Protein AF-A0A7V4IHB9-F1 (afdb_monomer_lite)

Sequence (103 aa):
MLNRATRILNRLQDAPVLLVEPGFVVESRISHGIHGDEEDLAWSVEWRDNVGCEWTANFSEGALAKATIAGSSVAARDFEGAEVVFRLYRPEKQINLSSPRTK

pLDDT: mean 84.93, std 14.65, range [45.69, 97.38]

Foldseek 3Di:
DDQQLQVLVCLQVVQPFKAWPPGWTKDWDDADPDDPDQAAFGTKIWTADPVGDIDIFTHGSVQSNPWDDDPQWIWTAGPVRDIIIMGRDDPPDPDDPDDDDDD

Structure (mmCIF, N/CA/C/O backbone):
data_AF-A0A7V4IHB9-F1
#
_entry.id   AF-A0A7V4IHB9-F1
#
loop_
_atom_site.group_PDB
_atom_site.id
_atom_site.type_symbol
_atom_site.label_atom_id
_atom_site.label_alt_id
_atom_site.label_comp_id
_atom_site.label_asym_id
_atom_site.label_entity_id
_atom_site.label_seq_id
_atom_site.pdbx_PDB_ins_code
_atom_site.Cartn_x
_atom_site.Cartn_y
_atom_site.Cartn_z
_atom_site.occupancy
_atom_site.B_iso_or_equiv
_atom_site.auth_seq_id
_atom_site.auth_comp_id
_atom_site.auth_asym_id
_atom_site.auth_atom_id
_atom_site.pdbx_PDB_model_num
ATOM 1 N N . MET A 1 1 ? 17.503 -15.329 -6.351 1.00 52.94 1 MET A N 1
ATOM 2 C CA . MET A 1 1 ? 17.243 -14.485 -5.162 1.00 52.94 1 MET A CA 1
ATOM 3 C C . MET A 1 1 ? 16.018 -13.643 -5.469 1.00 52.94 1 MET A C 1
ATOM 5 O O . MET A 1 1 ? 15.984 -13.081 -6.552 1.00 52.94 1 MET A O 1
ATOM 9 N N . LEU A 1 2 ? 15.016 -13.589 -4.587 1.00 66.44 2 LEU A N 1
ATOM 10 C CA . LEU A 1 2 ? 13.884 -12.668 -4.763 1.00 66.44 2 LEU A CA 1
ATOM 11 C C . LEU A 1 2 ? 14.368 -11.226 -4.575 1.00 66.44 2 LEU A C 1
ATOM 13 O O . LEU A 1 2 ? 15.060 -10.944 -3.591 1.00 66.44 2 LEU A O 1
ATOM 17 N N . ASN A 1 3 ? 14.023 -10.338 -5.512 1.00 87.00 3 ASN A N 1
ATOM 18 C CA . ASN A 1 3 ? 14.376 -8.926 -5.407 1.00 87.00 3 ASN A CA 1
ATOM 19 C C . ASN A 1 3 ? 13.653 -8.288 -4.200 1.00 87.00 3 ASN A C 1
ATOM 21 O O . ASN A 1 3 ? 12.682 -8.831 -3.661 1.00 87.00 3 ASN A O 1
ATOM 25 N N . ARG A 1 4 ? 14.175 -7.160 -3.704 1.00 90.88 4 ARG A N 1
ATOM 26 C CA . ARG A 1 4 ? 13.676 -6.551 -2.461 1.00 90.88 4 ARG A CA 1
ATOM 27 C C . ARG A 1 4 ? 12.203 -6.160 -2.565 1.00 90.88 4 ARG A C 1
ATOM 29 O O . ARG A 1 4 ? 11.471 -6.423 -1.612 1.00 90.88 4 ARG A O 1
ATOM 36 N N . ALA A 1 5 ? 11.795 -5.598 -3.699 1.00 91.12 5 ALA A N 1
ATOM 37 C CA . ALA A 1 5 ? 10.420 -5.197 -3.949 1.00 91.12 5 ALA A CA 1
ATOM 38 C C . ALA A 1 5 ? 9.462 -6.390 -3.812 1.00 91.12 5 ALA A C 1
ATOM 40 O O . ALA A 1 5 ? 8.453 -6.275 -3.122 1.00 91.12 5 ALA A O 1
ATOM 41 N N . THR A 1 6 ? 9.821 -7.575 -4.330 1.00 90.88 6 THR A N 1
ATOM 42 C CA . THR A 1 6 ? 8.927 -8.746 -4.265 1.00 90.88 6 THR A CA 1
ATOM 43 C C . THR A 1 6 ? 8.731 -9.214 -2.834 1.00 90.88 6 THR A C 1
ATOM 45 O O . THR A 1 6 ? 7.631 -9.578 -2.437 1.00 90.88 6 THR A O 1
ATOM 48 N N . ARG A 1 7 ? 9.781 -9.161 -2.007 1.00 90.50 7 ARG A N 1
ATOM 49 C CA . ARG A 1 7 ? 9.650 -9.518 -0.587 1.00 90.50 7 ARG A CA 1
ATOM 50 C C . ARG A 1 7 ? 8.743 -8.550 0.171 1.00 90.50 7 ARG A C 1
ATOM 52 O O . ARG A 1 7 ? 8.066 -8.977 1.100 1.00 90.50 7 ARG A O 1
ATOM 59 N N . ILE A 1 8 ? 8.785 -7.262 -0.174 1.00 91.88 8 ILE A N 1
ATOM 60 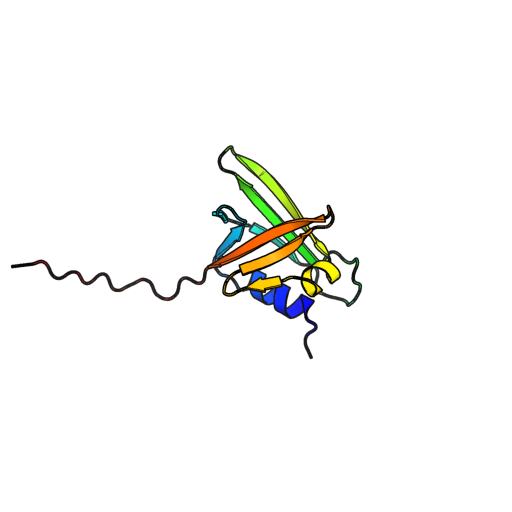C CA . ILE A 1 8 ? 7.925 -6.240 0.433 1.00 91.88 8 ILE A CA 1
ATOM 61 C C . ILE A 1 8 ? 6.478 -6.466 0.011 1.00 91.88 8 ILE A C 1
ATOM 63 O O . ILE A 1 8 ? 5.620 -6.562 0.884 1.00 91.88 8 ILE A O 1
ATOM 67 N N . LEU A 1 9 ? 6.236 -6.630 -1.291 1.00 91.06 9 LEU A N 1
ATOM 68 C CA . LEU A 1 9 ? 4.909 -6.894 -1.834 1.00 91.06 9 LEU A CA 1
ATOM 69 C C . LEU A 1 9 ? 4.285 -8.139 -1.200 1.00 91.06 9 LEU A C 1
ATOM 71 O O . LEU A 1 9 ? 3.211 -8.043 -0.617 1.00 91.06 9 LEU A O 1
ATOM 75 N N . ASN A 1 10 ? 5.003 -9.267 -1.189 1.00 89.75 10 ASN A N 1
ATOM 76 C CA . ASN A 1 10 ? 4.518 -10.495 -0.556 1.00 89.75 10 ASN A CA 1
ATOM 77 C C . ASN A 1 10 ? 4.189 -10.265 0.921 1.00 89.75 10 ASN A C 1
ATOM 79 O O . ASN A 1 10 ? 3.150 -10.683 1.405 1.00 89.75 10 ASN A O 1
ATOM 83 N N . ARG A 1 11 ? 5.040 -9.537 1.653 1.00 89.81 11 ARG A N 1
ATOM 84 C CA . ARG A 1 11 ? 4.799 -9.255 3.071 1.00 89.81 11 ARG A CA 1
ATOM 85 C C . ARG A 1 11 ? 3.543 -8.406 3.311 1.00 89.81 11 ARG A C 1
ATOM 87 O O . ARG A 1 11 ? 2.907 -8.585 4.349 1.00 89.81 11 ARG A O 1
ATOM 94 N N . LEU A 1 12 ? 3.224 -7.487 2.402 1.00 90.00 12 LEU A N 1
ATOM 95 C CA . LEU A 1 12 ? 2.016 -6.659 2.450 1.00 90.00 12 LEU A CA 1
ATOM 96 C C . LEU A 1 12 ? 0.768 -7.476 2.093 1.00 90.00 12 LEU A C 1
ATOM 98 O O . LEU A 1 12 ? -0.242 -7.355 2.775 1.00 90.00 12 LEU A O 1
ATOM 102 N N . GLN A 1 13 ? 0.857 -8.340 1.079 1.00 87.38 13 GLN A N 1
ATOM 103 C CA . GLN A 1 13 ? -0.253 -9.184 0.623 1.00 87.38 13 GLN A CA 1
ATOM 104 C C . GLN A 1 13 ? -0.551 -10.362 1.560 1.00 87.38 13 GLN A C 1
ATOM 106 O O . GLN A 1 13 ? -1.707 -10.737 1.728 1.00 87.38 13 GLN A O 1
ATOM 111 N N . ASP A 1 14 ? 0.474 -10.917 2.208 1.00 86.69 14 ASP A N 1
ATOM 112 C CA . ASP A 1 14 ? 0.344 -12.027 3.158 1.00 86.69 14 ASP A CA 1
ATOM 113 C C . ASP A 1 14 ? -0.147 -11.565 4.543 1.00 86.69 14 ASP A C 1
ATOM 115 O O . ASP A 1 14 ? -0.336 -12.386 5.446 1.00 86.69 14 ASP A O 1
ATOM 119 N N . ALA A 1 15 ? -0.288 -10.254 4.770 1.00 84.94 15 ALA A N 1
ATOM 120 C CA . ALA A 1 15 ? -0.804 -9.726 6.025 1.00 84.94 15 ALA A CA 1
ATOM 121 C C . ALA A 1 15 ? -2.325 -9.954 6.10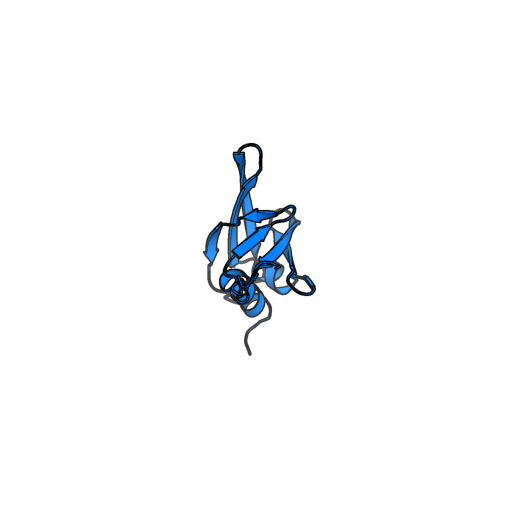1 1.00 84.94 15 ALA A C 1
ATOM 123 O O . ALA A 1 15 ? -3.054 -9.408 5.278 1.00 84.94 15 ALA A O 1
ATOM 124 N N . PRO A 1 16 ? -2.835 -10.705 7.101 1.00 80.88 16 PRO A N 1
ATOM 125 C CA . PRO A 1 16 ? -4.271 -10.974 7.213 1.00 80.88 16 PRO A CA 1
ATOM 126 C C . PRO A 1 16 ? -5.109 -9.708 7.378 1.00 80.88 16 PRO A C 1
ATOM 128 O O . PRO A 1 16 ? -6.234 -9.636 6.894 1.00 80.88 16 PRO A O 1
ATOM 131 N N . VAL A 1 17 ? -4.559 -8.723 8.090 1.00 82.06 17 VAL A N 1
ATOM 132 C CA . VAL A 1 17 ? -5.118 -7.380 8.190 1.00 82.06 17 VAL A CA 1
ATOM 133 C C . VAL A 1 17 ? -3.996 -6.386 7.941 1.00 82.06 17 VAL A C 1
ATOM 135 O O . VAL A 1 17 ? -2.940 -6.428 8.581 1.00 82.06 17 VAL A O 1
ATOM 138 N N . LEU A 1 18 ? -4.255 -5.479 7.011 1.00 89.62 18 LEU A N 1
ATOM 139 C CA . LEU A 1 18 ? -3.374 -4.391 6.643 1.00 89.62 18 LEU A CA 1
ATOM 140 C C . LEU A 1 18 ? -4.062 -3.079 7.011 1.00 89.62 18 LEU A C 1
ATOM 142 O O . LEU A 1 18 ? -5.191 -2.835 6.589 1.00 89.62 18 LEU A O 1
ATOM 146 N N . LEU A 1 19 ? -3.393 -2.252 7.811 1.00 91.44 19 LEU A N 1
ATOM 147 C CA . LEU A 1 19 ? -3.896 -0.931 8.180 1.00 91.44 19 LEU A CA 1
ATOM 148 C C . LEU A 1 19 ? -2.980 0.150 7.624 1.00 91.44 19 LEU A C 1
ATOM 150 O O . LEU A 1 19 ? -1.765 -0.011 7.685 1.00 91.44 19 LEU A O 1
ATOM 154 N N . VAL A 1 20 ? -3.535 1.263 7.165 1.00 92.38 20 VAL A N 1
ATOM 155 C CA . VAL A 1 20 ? -2.786 2.497 6.916 1.00 92.38 20 VAL A CA 1
ATOM 156 C C . VAL A 1 20 ? -2.930 3.420 8.120 1.00 92.38 20 VAL A C 1
ATOM 158 O O . VAL A 1 20 ? -4.004 3.489 8.720 1.00 92.38 20 VAL A O 1
ATOM 161 N N . GLU A 1 21 ? -1.861 4.110 8.518 1.00 88.38 21 GLU A N 1
ATOM 162 C CA . GLU A 1 21 ? -1.947 5.086 9.608 1.00 88.38 21 GLU A CA 1
ATOM 163 C C . GLU A 1 21 ? -2.969 6.195 9.280 1.00 88.38 21 GLU A C 1
ATOM 165 O O . GLU A 1 21 ? -3.036 6.652 8.139 1.00 88.38 21 GLU A O 1
ATOM 170 N N . PRO A 1 22 ? -3.798 6.626 10.253 1.00 87.94 22 PRO A N 1
ATOM 171 C CA . PRO A 1 22 ? -3.764 6.297 11.684 1.00 87.94 22 PRO A CA 1
ATOM 172 C C . PRO A 1 22 ? -4.437 4.971 12.104 1.00 87.94 22 PRO A C 1
ATOM 174 O O . PRO A 1 22 ? -4.428 4.654 13.290 1.00 87.94 22 PRO A O 1
ATOM 177 N N . GLY A 1 23 ? -5.009 4.182 11.192 1.00 88.88 23 GLY A N 1
ATOM 178 C CA . GLY A 1 23 ? -5.588 2.870 11.522 1.00 88.88 23 GLY A CA 1
ATOM 179 C C . GLY A 1 23 ? -6.715 2.395 10.603 1.00 88.88 23 GLY A C 1
ATOM 180 O O . GLY A 1 23 ? -7.567 1.630 11.050 1.00 88.88 23 GLY A O 1
ATOM 181 N N . PHE A 1 24 ? -6.763 2.855 9.353 1.00 91.62 24 PHE A N 1
ATOM 182 C CA . PHE A 1 24 ? -7.821 2.481 8.414 1.00 91.62 24 PHE A CA 1
ATOM 183 C C . PHE A 1 24 ? -7.502 1.151 7.741 1.00 91.62 24 PHE A C 1
ATOM 185 O O . PHE A 1 24 ? -6.358 0.916 7.356 1.00 91.62 24 PHE A O 1
ATOM 192 N N . VAL A 1 25 ? -8.503 0.279 7.609 1.00 91.19 25 VAL A N 1
ATOM 193 C CA . VAL A 1 25 ? -8.340 -1.006 6.919 1.00 91.19 25 VAL A CA 1
ATOM 194 C C . VAL A 1 25 ? -8.117 -0.752 5.437 1.00 91.19 25 VAL A C 1
ATOM 196 O O . VAL A 1 25 ? -8.846 0.019 4.816 1.00 91.19 25 VAL A O 1
ATOM 199 N N . VAL A 1 26 ? -7.095 -1.408 4.903 1.00 90.06 26 VAL A N 1
ATOM 200 C CA . VAL A 1 26 ? -6.687 -1.293 3.511 1.00 90.06 26 VAL A CA 1
ATOM 201 C C . VAL A 1 26 ? -7.216 -2.481 2.721 1.00 90.06 26 VAL A C 1
ATOM 203 O O . VAL A 1 26 ? -7.040 -3.634 3.118 1.00 90.06 26 VAL A O 1
ATOM 206 N N . GLU A 1 27 ? -7.797 -2.195 1.564 1.00 87.56 27 GLU A N 1
ATOM 207 C CA . GLU A 1 27 ? -8.149 -3.178 0.552 1.00 87.56 27 GLU A CA 1
ATOM 208 C C . GLU A 1 27 ? -7.107 -3.142 -0.573 1.00 87.56 27 GLU A C 1
ATOM 210 O O . GLU A 1 27 ? -6.869 -2.114 -1.209 1.00 87.56 27 GLU A O 1
ATOM 215 N N . SER A 1 28 ? -6.454 -4.280 -0.821 1.00 83.56 28 SER A N 1
ATOM 216 C CA . SER A 1 28 ? -5.555 -4.424 -1.969 1.00 83.56 28 SER A CA 1
ATOM 217 C C . SER A 1 28 ? -6.390 -4.539 -3.240 1.00 83.56 28 SER A C 1
ATOM 219 O O . SER A 1 28 ? -7.174 -5.479 -3.367 1.00 83.56 28 SER A O 1
ATOM 221 N N . ARG A 1 29 ? -6.188 -3.635 -4.202 1.00 77.81 29 ARG A N 1
ATOM 222 C CA . ARG A 1 29 ? -6.932 -3.646 -5.468 1.00 77.81 29 ARG A CA 1
ATOM 223 C C . ARG A 1 29 ? -6.213 -4.385 -6.577 1.00 77.81 29 ARG A C 1
ATOM 225 O O . ARG A 1 29 ? -6.811 -5.227 -7.240 1.00 77.81 29 ARG A O 1
ATOM 232 N N . ILE A 1 30 ? -4.941 -4.064 -6.798 1.00 75.19 30 ILE A N 1
ATOM 233 C CA . ILE A 1 30 ? -4.180 -4.641 -7.906 1.00 75.19 30 ILE A CA 1
ATOM 234 C C . ILE A 1 30 ? -2.746 -4.916 -7.472 1.00 75.19 30 ILE A C 1
ATOM 236 O O . ILE A 1 30 ? -2.108 -4.077 -6.840 1.00 75.19 30 ILE A O 1
ATOM 240 N N . SER A 1 31 ? -2.232 -6.083 -7.854 1.00 75.25 31 SER A N 1
ATOM 241 C CA . SER A 1 31 ? -0.805 -6.386 -7.838 1.00 75.25 31 SER A CA 1
ATOM 242 C C . SER A 1 31 ? -0.383 -6.840 -9.225 1.00 75.25 31 SER A C 1
ATOM 244 O O . SER A 1 31 ? -0.710 -7.956 -9.639 1.00 75.25 31 SER A O 1
ATOM 246 N N . HIS A 1 32 ? 0.319 -5.970 -9.940 1.00 69.94 32 HIS A N 1
ATOM 247 C CA . HIS A 1 32 ? 1.020 -6.372 -11.149 1.00 69.94 32 HIS A CA 1
ATOM 248 C C . HIS A 1 32 ? 2.351 -6.930 -10.654 1.00 69.94 32 HIS A C 1
ATOM 250 O O . HIS A 1 32 ? 2.983 -6.344 -9.775 1.00 69.94 32 HIS A O 1
ATOM 256 N N . GLY A 1 33 ? 2.711 -8.138 -11.081 1.00 65.81 33 GLY A N 1
ATOM 257 C CA . GLY A 1 33 ? 3.945 -8.768 -10.616 1.00 65.81 33 GLY A CA 1
ATOM 258 C C . GLY A 1 33 ? 5.159 -7.857 -10.822 1.00 65.81 33 GLY A C 1
ATOM 259 O O . GLY A 1 33 ? 5.118 -6.910 -11.590 1.00 65.81 33 GLY A O 1
ATOM 260 N N . ILE A 1 34 ? 6.255 -8.166 -10.140 1.00 80.50 34 ILE A N 1
ATOM 261 C CA . ILE A 1 34 ? 7.474 -7.353 -10.204 1.00 80.50 34 ILE A CA 1
ATOM 262 C C . ILE A 1 34 ? 8.360 -7.881 -11.337 1.00 80.50 34 ILE A C 1
ATOM 264 O O . ILE A 1 34 ? 8.713 -9.064 -11.344 1.00 80.50 34 ILE A O 1
ATOM 268 N N . HIS A 1 35 ? 8.660 -7.037 -12.315 1.00 85.69 35 HIS A N 1
ATOM 269 C CA . HIS A 1 35 ? 9.257 -7.330 -13.617 1.00 85.69 35 HIS A CA 1
ATOM 270 C C . HIS A 1 35 ? 10.664 -6.735 -13.778 1.00 85.69 35 HIS A C 1
ATOM 272 O O . HIS A 1 35 ? 11.419 -7.196 -14.636 1.00 85.69 35 HIS A O 1
ATOM 278 N N . GLY A 1 36 ? 11.069 -5.823 -12.892 1.00 81.75 36 GLY A N 1
ATOM 279 C CA . GLY A 1 36 ? 12.427 -5.291 -12.788 1.00 81.75 36 GLY A CA 1
ATOM 280 C C . GLY A 1 36 ? 12.599 -3.854 -13.275 1.00 81.75 36 GLY A C 1
ATOM 281 O O . GLY A 1 36 ? 13.727 -3.363 -13.212 1.00 81.75 36 GLY A O 1
ATOM 282 N N . ASP A 1 37 ? 11.534 -3.192 -13.730 1.00 89.62 37 ASP A N 1
ATOM 283 C CA . ASP A 1 37 ? 11.539 -1.759 -14.037 1.00 89.62 37 ASP A CA 1
ATOM 284 C C . ASP A 1 37 ? 11.132 -0.956 -12.789 1.00 89.62 37 ASP A C 1
ATOM 286 O O . ASP A 1 37 ? 10.115 -1.237 -12.161 1.00 89.62 37 ASP A O 1
ATOM 290 N N . GLU A 1 38 ? 11.929 0.043 -12.395 1.00 90.75 38 GLU A N 1
ATOM 291 C CA . GLU A 1 38 ? 11.665 0.825 -11.180 1.00 90.75 38 GLU A CA 1
ATOM 292 C C . GLU A 1 38 ? 10.392 1.680 -11.268 1.00 90.75 38 GLU A C 1
ATOM 294 O O . GLU A 1 38 ? 9.830 2.029 -10.219 1.00 90.75 38 GLU A O 1
ATOM 299 N N . GLU A 1 39 ? 9.955 2.030 -12.478 1.00 90.50 39 GLU A N 1
ATOM 300 C CA . GLU A 1 39 ? 8.799 2.898 -12.719 1.00 90.50 39 GLU A CA 1
ATOM 301 C C . GLU A 1 39 ? 7.484 2.118 -12.864 1.00 90.50 39 GLU A C 1
ATOM 303 O O . GLU A 1 39 ? 6.410 2.710 -12.733 1.00 90.50 39 GLU A O 1
ATOM 308 N N . ASP A 1 40 ? 7.547 0.795 -13.040 1.00 92.38 40 ASP A N 1
ATOM 309 C CA . ASP A 1 40 ? 6.364 -0.049 -13.213 1.00 92.38 40 ASP A CA 1
ATOM 310 C C . ASP A 1 40 ? 5.479 -0.051 -11.961 1.00 92.38 40 ASP A C 1
ATOM 312 O O . ASP A 1 40 ? 5.950 -0.195 -10.829 1.00 92.38 40 ASP A O 1
ATOM 316 N N . LEU A 1 41 ? 4.163 0.083 -12.164 1.00 92.75 41 LEU A N 1
ATOM 317 C CA . LEU A 1 41 ? 3.159 -0.040 -11.106 1.00 92.75 41 LEU A CA 1
ATOM 318 C C . LEU A 1 41 ? 3.171 -1.467 -10.552 1.00 92.75 41 LEU A C 1
ATOM 320 O O . LEU A 1 41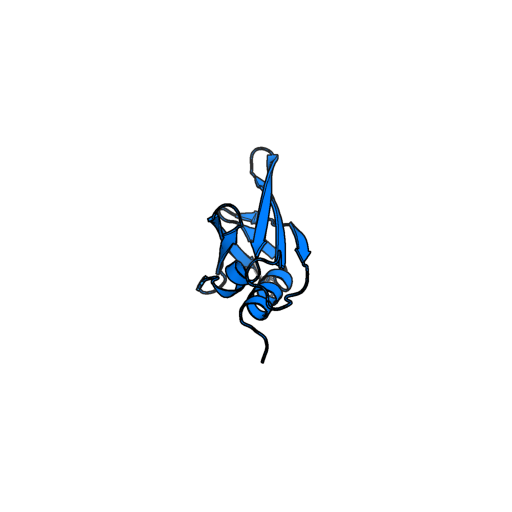 ? 2.703 -2.385 -11.212 1.00 92.75 41 LEU A O 1
ATOM 324 N N . ALA A 1 42 ? 3.595 -1.640 -9.305 1.00 93.00 42 ALA A N 1
ATOM 325 C CA . ALA A 1 42 ? 3.635 -2.942 -8.646 1.00 93.00 42 ALA A CA 1
ATOM 326 C C . ALA A 1 42 ? 2.384 -3.209 -7.801 1.00 93.00 42 ALA A C 1
ATOM 328 O O . ALA A 1 42 ? 1.898 -4.339 -7.720 1.00 93.00 42 ALA A O 1
ATOM 329 N N . TRP A 1 43 ? 1.851 -2.178 -7.137 1.00 94.19 43 TRP A N 1
ATOM 330 C CA . TRP A 1 43 ? 0.785 -2.363 -6.156 1.00 94.19 43 TRP A CA 1
ATOM 331 C C . TRP A 1 43 ? -0.126 -1.148 -6.036 1.00 94.19 43 TRP A C 1
ATOM 333 O O . TRP A 1 43 ? 0.341 -0.013 -6.022 1.00 94.19 43 TRP A O 1
ATOM 343 N N . SER A 1 44 ? -1.426 -1.399 -5.930 1.00 94.44 44 SER A N 1
ATOM 344 C CA . SER A 1 44 ? -2.456 -0.382 -5.743 1.00 94.44 44 SER A CA 1
ATOM 345 C C . SER A 1 44 ? -3.370 -0.779 -4.594 1.00 94.44 44 SER A C 1
ATOM 347 O O . SER A 1 44 ? -3.830 -1.928 -4.517 1.00 94.44 44 SER A O 1
ATOM 349 N N . VAL A 1 45 ? -3.630 0.173 -3.705 1.00 94.19 45 VAL A N 1
ATOM 350 C CA . VAL A 1 45 ? -4.453 -0.020 -2.514 1.00 94.19 45 VAL A CA 1
ATOM 351 C C . VAL A 1 45 ? -5.462 1.087 -2.348 1.00 94.19 45 VAL A C 1
ATOM 353 O O . VAL A 1 45 ? -5.240 2.212 -2.795 1.00 94.19 45 VAL A O 1
ATOM 356 N N . GLU A 1 46 ? -6.521 0.772 -1.615 1.00 95.31 46 GLU A N 1
ATOM 357 C CA . GLU A 1 46 ? -7.523 1.741 -1.214 1.00 95.31 46 GLU A CA 1
ATOM 358 C C . GLU A 1 46 ? -7.929 1.595 0.238 1.00 95.31 46 GLU A C 1
ATOM 360 O O . GLU A 1 46 ? -7.833 0.522 0.833 1.00 95.31 46 GLU A O 1
ATOM 365 N N . TRP A 1 47 ? -8.395 2.696 0.810 1.00 94.94 47 TRP A N 1
ATOM 366 C CA . TRP A 1 47 ? -9.014 2.711 2.123 1.00 94.94 47 TRP A CA 1
ATOM 367 C C . TRP A 1 47 ? -10.052 3.822 2.198 1.00 94.94 47 TRP A C 1
ATOM 369 O O . TRP A 1 47 ? -10.067 4.761 1.400 1.00 94.94 47 TRP A O 1
ATOM 379 N N . ARG A 1 48 ? -10.919 3.718 3.200 1.00 95.25 48 ARG A N 1
ATOM 380 C CA . ARG A 1 48 ? -11.888 4.754 3.539 1.00 95.25 48 ARG A CA 1
ATOM 381 C C . ARG A 1 48 ? -11.555 5.333 4.904 1.00 95.25 48 ARG A C 1
ATOM 383 O O . ARG A 1 48 ? -11.248 4.583 5.832 1.00 95.25 48 ARG A O 1
ATOM 390 N N . ASP A 1 49 ? -11.605 6.653 5.023 1.00 92.62 49 ASP A N 1
ATOM 391 C CA . ASP A 1 49 ? -11.378 7.324 6.302 1.00 92.62 49 ASP A CA 1
ATOM 392 C C . ASP A 1 49 ? -12.640 7.361 7.190 1.00 92.62 49 ASP A C 1
ATOM 394 O O . ASP A 1 49 ? -13.688 6.788 6.878 1.00 92.62 49 ASP A O 1
ATOM 398 N N . ASN A 1 50 ? -12.540 8.035 8.336 1.00 90.50 50 ASN A N 1
ATOM 399 C CA . ASN A 1 50 ? -13.620 8.139 9.318 1.00 90.50 50 ASN A CA 1
ATOM 400 C C . ASN A 1 50 ? -14.799 9.022 8.878 1.00 90.50 50 ASN A C 1
ATOM 402 O O . ASN A 1 50 ? -15.856 8.947 9.505 1.00 90.50 50 ASN A O 1
ATOM 406 N N . VAL A 1 51 ? -14.633 9.856 7.849 1.00 93.06 51 VAL A N 1
ATOM 407 C CA . VAL A 1 51 ? -15.708 10.690 7.288 1.00 93.06 51 VAL A CA 1
ATOM 408 C C . VAL A 1 51 ? -16.302 10.087 6.016 1.00 93.06 51 VAL A C 1
ATOM 410 O O . VAL A 1 51 ? -17.298 10.591 5.503 1.00 93.06 51 VAL A O 1
ATOM 413 N N . GLY A 1 52 ? -15.747 8.968 5.551 1.00 89.19 52 GLY A N 1
ATOM 414 C CA . GLY A 1 52 ? -16.243 8.218 4.410 1.00 89.19 52 GLY A CA 1
ATOM 415 C C . GLY A 1 52 ? -15.575 8.575 3.085 1.00 89.19 52 GLY A C 1
ATOM 416 O O . GLY A 1 52 ? -16.035 8.088 2.053 1.00 89.19 52 GLY A O 1
ATOM 417 N N . CYS A 1 53 ? -14.511 9.383 3.091 1.00 94.00 53 CYS A N 1
ATOM 418 C CA . CYS A 1 53 ? -13.755 9.683 1.879 1.00 94.00 53 CYS A CA 1
ATOM 419 C C . CYS A 1 53 ? -12.935 8.463 1.458 1.00 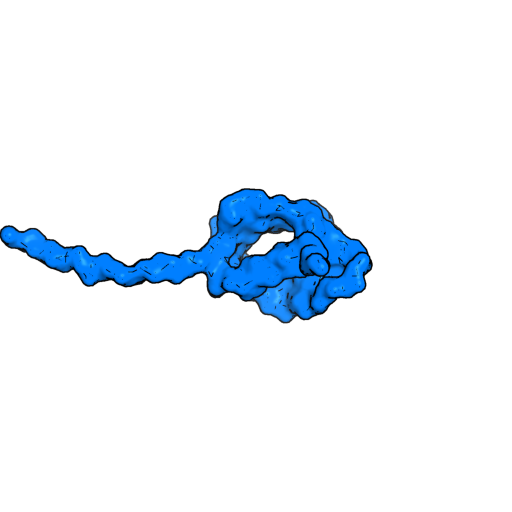94.00 53 CYS A C 1
ATOM 421 O O . CYS A 1 53 ? -12.325 7.789 2.294 1.00 94.00 53 CYS A O 1
ATOM 423 N N . GLU A 1 54 ? -12.932 8.191 0.156 1.00 94.81 54 GLU A N 1
ATOM 424 C CA . GLU A 1 54 ? -12.152 7.118 -0.453 1.00 94.81 54 GLU A CA 1
ATOM 425 C C . GLU A 1 54 ? -10.786 7.646 -0.877 1.00 94.81 54 GLU A C 1
ATOM 427 O O . GLU A 1 54 ? -10.674 8.711 -1.486 1.00 94.81 54 GLU A O 1
ATOM 432 N N . TRP A 1 55 ? -9.757 6.882 -0.538 1.00 94.44 55 TRP A N 1
ATOM 433 C CA . TRP A 1 55 ? -8.366 7.191 -0.814 1.00 94.44 55 TRP A CA 1
ATOM 434 C C . TRP A 1 55 ? -7.731 6.036 -1.575 1.00 94.44 55 TRP A C 1
ATOM 436 O O . TRP A 1 55 ? -8.040 4.872 -1.315 1.00 94.44 55 TRP A O 1
ATOM 446 N N . THR A 1 56 ? -6.805 6.367 -2.469 1.00 94.50 56 THR A N 1
ATOM 447 C CA . THR A 1 56 ? -6.061 5.402 -3.277 1.00 94.50 56 THR A CA 1
ATOM 448 C C . THR A 1 56 ? -4.582 5.749 -3.222 1.00 94.50 56 THR A C 1
ATOM 450 O O . THR A 1 56 ? -4.226 6.919 -3.318 1.00 94.50 56 THR A O 1
ATOM 453 N N . ALA A 1 57 ? -3.722 4.738 -3.115 1.00 95.06 57 ALA A N 1
ATOM 454 C CA . ALA A 1 57 ? -2.281 4.901 -3.268 1.00 95.06 57 ALA A CA 1
ATOM 455 C C . ALA A 1 57 ? -1.723 3.849 -4.229 1.00 95.06 57 ALA A C 1
ATOM 457 O O . ALA A 1 57 ? -2.088 2.672 -4.177 1.00 95.06 57 ALA A O 1
ATOM 458 N N . ASN A 1 58 ? -0.819 4.289 -5.102 1.00 95.56 58 ASN A N 1
ATOM 459 C CA . ASN A 1 58 ? -0.201 3.473 -6.139 1.00 95.56 58 ASN A CA 1
ATOM 460 C C . ASN A 1 58 ? 1.315 3.460 -5.937 1.00 95.56 58 ASN A C 1
ATOM 462 O O . ASN A 1 58 ? 1.929 4.514 -5.798 1.00 95.56 58 ASN A O 1
ATOM 466 N N . PHE A 1 59 ? 1.928 2.283 -5.955 1.00 95.38 59 PHE A N 1
ATOM 467 C CA . PHE A 1 59 ? 3.342 2.095 -5.651 1.00 95.38 59 PHE A CA 1
ATOM 468 C C . PHE A 1 59 ? 4.058 1.452 -6.827 1.00 95.38 59 PHE A C 1
ATOM 470 O O . PHE A 1 59 ? 3.633 0.401 -7.318 1.00 95.38 59 PHE A O 1
ATOM 477 N N . SER A 1 60 ? 5.172 2.056 -7.238 1.00 95.25 60 SER A N 1
ATOM 478 C CA . SER A 1 60 ? 6.059 1.455 -8.227 1.00 95.25 60 SER A CA 1
ATOM 479 C C . SER A 1 60 ? 6.916 0.336 -7.627 1.00 95.25 60 SER A C 1
ATOM 481 O O . SER A 1 60 ? 7.073 0.233 -6.403 1.00 95.25 60 SER A O 1
ATOM 483 N N . GLU A 1 61 ? 7.540 -0.489 -8.465 1.00 94.31 61 GLU A N 1
ATOM 484 C CA . GLU A 1 61 ? 8.525 -1.469 -7.995 1.00 94.31 61 GLU A CA 1
ATOM 485 C C . GLU A 1 61 ? 9.690 -0.799 -7.264 1.00 94.31 61 GLU A C 1
ATOM 487 O O . GLU A 1 61 ? 10.117 -1.269 -6.205 1.00 94.31 61 GLU A O 1
ATOM 492 N N . GLY A 1 62 ? 10.180 0.325 -7.795 1.00 94.69 62 GLY A N 1
ATOM 493 C CA . GLY A 1 62 ? 11.242 1.116 -7.183 1.00 94.69 62 GLY A CA 1
ATOM 494 C C . GLY A 1 62 ? 10.839 1.655 -5.810 1.00 94.69 62 GLY A C 1
ATOM 495 O O . GLY A 1 62 ? 11.640 1.613 -4.869 1.00 94.69 62 GLY A O 1
ATOM 496 N N . ALA A 1 63 ? 9.590 2.097 -5.654 1.00 95.44 63 ALA A N 1
ATOM 497 C CA . ALA A 1 63 ? 9.048 2.527 -4.370 1.00 95.44 63 ALA A CA 1
ATOM 498 C C . ALA A 1 63 ? 9.018 1.383 -3.348 1.00 95.44 63 ALA A C 1
ATOM 500 O O . ALA A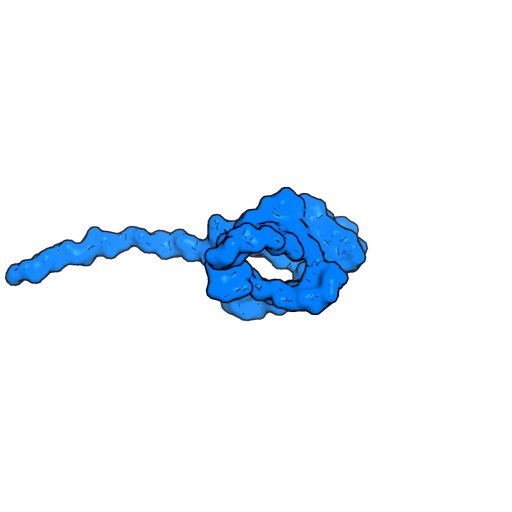 1 63 ? 9.508 1.539 -2.225 1.00 95.44 63 ALA A O 1
ATOM 501 N N . LEU A 1 64 ? 8.524 0.205 -3.743 1.00 94.50 64 LEU A N 1
ATOM 502 C CA . LEU A 1 64 ? 8.524 -0.975 -2.875 1.00 94.50 64 LEU A 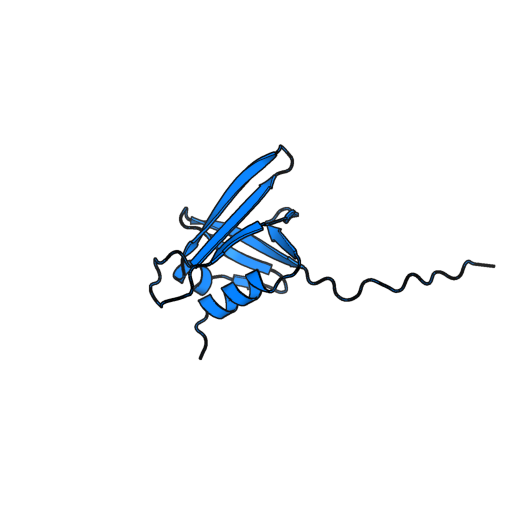CA 1
ATOM 503 C C . LEU A 1 64 ? 9.950 -1.445 -2.555 1.00 94.50 64 LEU A C 1
ATOM 505 O O . LEU A 1 64 ? 10.231 -1.839 -1.423 1.00 94.50 64 LEU A O 1
ATOM 509 N N . ALA A 1 65 ? 10.888 -1.362 -3.502 1.00 94.56 65 ALA A N 1
ATOM 510 C CA . ALA A 1 65 ? 12.296 -1.673 -3.261 1.00 94.56 65 ALA A CA 1
ATOM 511 C C . ALA A 1 65 ? 12.916 -0.740 -2.208 1.00 94.56 65 ALA A C 1
ATOM 513 O O . ALA A 1 65 ? 13.706 -1.192 -1.373 1.00 94.56 65 ALA A O 1
ATOM 514 N N . LYS A 1 66 ? 12.540 0.542 -2.216 1.00 96.06 66 LYS A N 1
ATOM 515 C CA . LYS A 1 66 ? 13.040 1.584 -1.303 1.00 96.06 66 LYS A CA 1
ATOM 516 C C . LYS A 1 66 ? 12.270 1.647 0.024 1.00 96.06 66 LYS A C 1
ATOM 518 O O . LYS A 1 66 ? 12.670 2.397 0.911 1.00 96.06 66 LYS A O 1
ATOM 523 N N . ALA A 1 67 ? 11.228 0.832 0.200 1.00 96.19 67 ALA A N 1
ATOM 524 C CA . ALA A 1 67 ? 10.414 0.820 1.410 1.00 96.19 67 ALA A CA 1
ATOM 525 C C . ALA A 1 67 ? 11.236 0.548 2.683 1.00 96.19 67 ALA A C 1
ATOM 527 O O . ALA A 1 67 ? 12.150 -0.297 2.714 1.00 96.19 67 ALA A O 1
ATOM 528 N N . THR A 1 68 ? 10.864 1.239 3.759 1.00 96.62 68 THR A N 1
ATOM 529 C CA . THR A 1 68 ? 11.445 1.077 5.094 1.00 96.62 68 THR A CA 1
ATOM 530 C C . THR A 1 68 ? 10.611 0.092 5.900 1.00 96.62 68 THR A C 1
ATOM 532 O O . THR A 1 68 ? 9.389 0.193 5.947 1.00 96.62 68 THR A O 1
ATOM 535 N N . ILE A 1 69 ? 11.273 -0.862 6.557 1.00 94.38 69 ILE A N 1
ATOM 536 C CA . ILE A 1 69 ? 10.622 -1.825 7.450 1.00 94.38 69 ILE A CA 1
ATOM 537 C C . ILE A 1 69 ? 11.061 -1.537 8.883 1.00 94.38 69 ILE A C 1
ATOM 539 O O . ILE A 1 69 ? 12.259 -1.533 9.164 1.00 94.38 69 ILE A O 1
ATOM 543 N N . ALA A 1 70 ? 10.101 -1.394 9.794 1.00 92.50 70 ALA A N 1
ATOM 544 C CA . ALA A 1 70 ? 10.352 -1.272 11.227 1.00 92.50 70 ALA A CA 1
ATOM 545 C C . ALA A 1 70 ? 9.350 -2.136 12.007 1.00 92.50 70 ALA A C 1
ATOM 547 O O . ALA A 1 70 ? 8.173 -1.802 12.118 1.00 92.50 70 ALA A O 1
ATOM 548 N N . GLY A 1 71 ? 9.799 -3.282 12.531 1.00 88.75 71 GLY A N 1
ATOM 549 C CA . GLY A 1 71 ? 8.923 -4.225 13.236 1.00 88.75 71 GLY A CA 1
ATOM 550 C C . GLY A 1 71 ? 7.799 -4.760 12.339 1.00 88.75 71 GLY A C 1
ATOM 551 O O . GLY A 1 71 ? 8.068 -5.444 11.346 1.00 88.75 71 GLY A O 1
ATOM 552 N N . SER A 1 72 ? 6.549 -4.456 12.700 1.00 90.38 72 SER A N 1
ATOM 553 C CA . SER A 1 72 ? 5.334 -4.772 11.935 1.00 90.38 72 SER A CA 1
ATOM 554 C C . SER A 1 72 ? 4.895 -3.656 10.980 1.00 90.38 72 SER A C 1
ATOM 556 O O . SER A 1 72 ? 3.809 -3.745 10.418 1.00 90.38 72 SER A O 1
ATOM 558 N N . SER A 1 73 ? 5.720 -2.628 10.774 1.00 93.00 73 SER A N 1
ATOM 559 C CA . SER A 1 73 ? 5.424 -1.525 9.859 1.00 93.00 73 SER A CA 1
ATOM 560 C C . SER A 1 73 ? 6.209 -1.606 8.557 1.00 93.00 73 SER A C 1
ATOM 562 O O . SER A 1 73 ? 7.383 -1.993 8.555 1.00 93.00 73 SER A O 1
ATOM 564 N N . VAL A 1 74 ? 5.576 -1.166 7.471 1.00 95.81 74 VAL A N 1
ATOM 565 C CA . VAL A 1 74 ? 6.193 -0.916 6.165 1.00 95.81 74 VAL A CA 1
ATOM 566 C C . VAL A 1 74 ? 5.819 0.496 5.727 1.00 95.81 74 VAL A C 1
ATOM 568 O O . VAL A 1 74 ? 4.638 0.798 5.621 1.00 95.81 74 VAL A O 1
ATOM 571 N N . ALA A 1 75 ? 6.806 1.349 5.473 1.00 97.25 75 ALA A N 1
ATOM 572 C CA . ALA A 1 75 ? 6.603 2.687 4.924 1.00 97.25 75 ALA A CA 1
ATOM 573 C C . ALA A 1 75 ? 7.126 2.737 3.486 1.00 97.25 75 ALA A C 1
ATOM 575 O O . ALA A 1 75 ? 8.268 2.338 3.234 1.00 97.25 75 ALA A O 1
ATOM 576 N N . ALA A 1 76 ? 6.304 3.211 2.555 1.00 96.94 76 ALA A N 1
ATOM 577 C CA . ALA A 1 76 ? 6.653 3.368 1.146 1.00 96.94 76 ALA A CA 1
ATOM 578 C C . ALA A 1 76 ? 6.089 4.686 0.611 1.00 96.94 76 ALA A C 1
ATOM 580 O O . ALA A 1 76 ? 5.083 5.175 1.118 1.00 96.94 76 ALA A O 1
ATOM 581 N N . ARG A 1 77 ? 6.731 5.255 -0.413 1.00 97.38 77 ARG A N 1
ATOM 582 C CA . ARG A 1 77 ? 6.207 6.436 -1.107 1.00 97.38 77 ARG A CA 1
ATOM 583 C C . ARG A 1 77 ? 5.394 6.022 -2.321 1.00 97.38 77 ARG A C 1
ATOM 585 O O . ARG A 1 77 ? 5.840 5.148 -3.056 1.00 97.38 77 ARG A O 1
ATOM 592 N N . ASP A 1 78 ? 4.234 6.623 -2.516 1.00 95.81 78 ASP A N 1
ATOM 593 C CA . ASP A 1 78 ? 3.424 6.399 -3.712 1.00 95.81 78 ASP A CA 1
ATOM 594 C C . ASP A 1 78 ? 3.955 7.194 -4.927 1.00 95.81 78 ASP A C 1
ATOM 596 O O . ASP A 1 78 ? 4.974 7.889 -4.841 1.00 95.81 78 ASP A O 1
ATOM 600 N N . PHE A 1 79 ? 3.280 7.081 -6.076 1.00 93.00 79 PHE A N 1
ATOM 601 C CA . PHE A 1 79 ? 3.614 7.837 -7.293 1.00 93.00 79 PHE A CA 1
ATOM 602 C C . PHE A 1 79 ? 3.489 9.358 -7.137 1.00 93.00 79 PHE A C 1
ATOM 604 O O . PHE A 1 79 ? 4.135 10.095 -7.880 1.00 93.00 79 PHE A O 1
ATOM 611 N N . GLU A 1 80 ? 2.693 9.838 -6.182 1.00 92.56 80 GLU A N 1
ATOM 612 C CA . GLU A 1 80 ? 2.566 11.267 -5.879 1.00 92.56 80 GLU A CA 1
ATOM 613 C C . GLU A 1 80 ? 3.665 11.747 -4.912 1.00 92.56 80 GLU A C 1
ATOM 615 O O . GLU A 1 80 ? 3.819 12.943 -4.661 1.00 92.56 80 GLU A O 1
ATOM 620 N N . GLY A 1 81 ? 4.484 10.821 -4.404 1.00 92.75 81 GLY A N 1
ATOM 621 C CA . GLY A 1 81 ? 5.573 11.079 -3.471 1.00 92.75 81 GLY A CA 1
ATOM 622 C C . GLY A 1 81 ? 5.138 11.120 -2.006 1.00 92.75 81 GLY A C 1
ATOM 623 O O . GLY A 1 81 ? 5.983 11.384 -1.143 1.00 92.75 81 GLY A O 1
ATOM 624 N N . ALA A 1 82 ? 3.867 10.843 -1.709 1.00 93.88 82 ALA A N 1
ATOM 625 C CA . ALA A 1 82 ? 3.341 10.778 -0.356 1.00 93.88 82 ALA A CA 1
ATOM 626 C C . ALA A 1 82 ? 3.828 9.505 0.344 1.00 93.88 82 ALA A C 1
ATOM 628 O O . ALA A 1 82 ? 3.812 8.414 -0.223 1.00 93.88 82 ALA A O 1
ATOM 629 N N . GLU A 1 83 ? 4.283 9.635 1.591 1.00 96.12 83 GLU A N 1
ATOM 630 C CA . GLU A 1 83 ? 4.675 8.481 2.397 1.00 96.12 83 GLU A CA 1
ATOM 631 C C . GLU A 1 83 ? 3.446 7.841 3.040 1.00 96.12 83 GLU A C 1
ATOM 633 O O . GLU A 1 83 ? 2.714 8.479 3.795 1.00 96.12 83 GLU A O 1
ATOM 638 N N . VAL A 1 84 ? 3.253 6.556 2.759 1.00 95.62 84 VAL A N 1
ATOM 639 C CA . VAL A 1 84 ? 2.162 5.745 3.286 1.00 95.62 84 VAL A CA 1
ATOM 640 C C . VAL A 1 84 ? 2.745 4.698 4.225 1.00 95.62 84 VAL A C 1
ATOM 642 O O . VAL A 1 84 ? 3.620 3.911 3.846 1.00 95.62 84 VAL A O 1
ATOM 645 N N . VAL A 1 85 ? 2.261 4.693 5.468 1.00 96.44 85 VAL A N 1
ATOM 646 C CA . VAL A 1 85 ? 2.714 3.771 6.513 1.00 96.44 85 VAL A CA 1
ATOM 647 C C . VAL A 1 85 ? 1.674 2.687 6.727 1.00 96.44 85 VAL A C 1
ATOM 649 O O . VAL A 1 85 ? 0.571 2.942 7.208 1.00 96.44 85 VAL A O 1
ATOM 652 N N . PHE A 1 86 ? 2.066 1.457 6.422 1.00 94.94 86 PHE A N 1
ATOM 653 C CA . PHE A 1 86 ? 1.267 0.263 6.622 1.00 94.94 86 PHE A CA 1
ATOM 654 C C . PHE A 1 86 ? 1.648 -0.450 7.916 1.00 94.94 86 PHE A C 1
ATOM 656 O O . PHE A 1 86 ? 2.825 -0.714 8.167 1.00 94.94 86 PHE A O 1
ATOM 663 N N . ARG A 1 87 ? 0.654 -0.837 8.713 1.00 93.81 87 ARG A N 1
ATOM 664 C CA . ARG A 1 87 ? 0.783 -1.738 9.862 1.00 93.81 87 ARG A CA 1
ATOM 665 C C . ARG A 1 87 ? 0.272 -3.119 9.467 1.00 93.81 87 ARG A C 1
ATOM 667 O O . ARG A 1 87 ? -0.889 -3.285 9.100 1.00 93.81 87 ARG A O 1
ATOM 674 N N . LEU A 1 88 ? 1.149 -4.111 9.570 1.00 90.50 88 LEU A N 1
ATOM 675 C CA . LEU A 1 88 ? 0.849 -5.513 9.308 1.00 90.50 88 LEU A CA 1
ATOM 676 C C . LEU A 1 88 ? 0.335 -6.147 10.599 1.00 90.50 88 LEU A C 1
ATOM 678 O O . LEU A 1 88 ? 1.107 -6.354 11.541 1.00 90.50 88 LEU A O 1
ATOM 682 N N . TYR A 1 89 ? -0.950 -6.474 10.653 1.00 82.56 89 TYR A N 1
ATOM 683 C CA . TYR A 1 89 ? -1.523 -7.162 11.798 1.00 82.56 89 TYR A CA 1
ATOM 684 C C . TYR A 1 89 ? -1.694 -8.647 11.481 1.00 82.56 89 TYR A C 1
ATOM 686 O O . TYR A 1 89 ? -2.449 -9.045 10.593 1.00 82.56 89 TYR A O 1
ATOM 694 N N . ARG A 1 90 ? -0.974 -9.486 12.230 1.00 67.88 90 ARG A N 1
ATOM 695 C CA . ARG A 1 90 ? -1.212 -10.928 12.273 1.00 67.88 90 ARG A CA 1
ATOM 696 C C . ARG A 1 90 ? -2.012 -11.209 13.540 1.00 67.88 90 ARG A C 1
ATOM 698 O O . ARG A 1 90 ? -1.484 -10.954 14.622 1.00 67.88 90 ARG A O 1
ATOM 705 N N . PRO A 1 91 ? -3.251 -11.717 13.448 1.00 58.41 91 PRO A N 1
ATOM 706 C CA . PRO A 1 91 ? -3.964 -12.195 14.620 1.00 58.41 91 PRO A CA 1
ATOM 707 C C . PRO A 1 91 ? -3.267 -13.465 15.124 1.00 58.41 91 PRO A C 1
ATOM 709 O O . PRO A 1 91 ? -3.637 -14.590 14.794 1.00 58.41 91 PRO A O 1
ATOM 712 N N . GLU A 1 92 ? -2.207 -13.301 15.911 1.00 54.56 92 GLU A N 1
ATOM 713 C CA . GLU A 1 92 ? -1.605 -14.399 16.653 1.00 54.56 92 GLU A CA 1
ATOM 714 C C . GLU A 1 92 ? -2.570 -14.790 17.778 1.00 54.56 92 GLU A C 1
ATOM 716 O O . GLU A 1 92 ? -2.575 -14.215 18.860 1.00 54.56 92 GLU A O 1
ATOM 721 N N . LYS A 1 93 ? -3.439 -15.765 17.482 1.00 47.62 93 LYS A N 1
ATOM 722 C CA . LYS A 1 93 ? -4.054 -16.687 18.449 1.00 47.62 93 LYS A CA 1
ATOM 723 C C . LYS A 1 93 ? -4.609 -16.025 19.722 1.00 47.62 93 LYS A C 1
ATOM 725 O O . LYS A 1 93 ? -4.315 -16.451 20.836 1.00 47.62 93 LYS A O 1
ATOM 730 N N . GLN A 1 94 ? -5.469 -15.022 19.579 1.00 45.69 94 GLN A N 1
ATOM 731 C CA . GLN A 1 94 ? -6.175 -14.448 20.722 1.00 45.69 94 GLN A CA 1
ATOM 732 C C . GLN A 1 94 ? -7.384 -15.315 21.111 1.00 45.69 94 GLN A C 1
ATOM 734 O O . GLN A 1 94 ? -8.526 -14.910 20.944 1.00 45.69 94 GLN A O 1
ATOM 739 N N . ILE A 1 95 ? -7.146 -16.519 21.638 1.00 51.72 95 ILE A N 1
ATOM 740 C CA . ILE A 1 95 ? -8.119 -17.190 22.510 1.00 51.72 95 ILE A CA 1
ATOM 741 C C . ILE A 1 95 ? -7.360 -17.878 23.644 1.00 51.72 95 ILE A C 1
ATOM 743 O O . ILE A 1 95 ? -6.798 -18.953 23.472 1.00 51.72 95 ILE A O 1
ATOM 747 N N . ASN A 1 96 ? -7.405 -17.261 24.820 1.00 46.44 96 ASN A N 1
ATOM 748 C CA . ASN A 1 96 ? -7.699 -17.981 26.054 1.00 46.44 96 ASN A CA 1
ATOM 749 C C . ASN A 1 96 ? -8.606 -17.083 26.896 1.00 46.44 96 ASN A C 1
ATOM 751 O O . ASN A 1 96 ? -8.173 -16.359 27.789 1.00 46.44 96 ASN A O 1
ATOM 755 N N . LEU A 1 97 ? -9.899 -17.127 26.569 1.00 57.78 97 LEU A N 1
ATOM 756 C CA . LEU A 1 97 ? -10.954 -16.769 27.508 1.00 57.78 97 LEU A CA 1
ATOM 757 C C . LEU A 1 97 ? -10.977 -17.839 28.603 1.00 57.78 97 LEU A C 1
ATOM 759 O O . LEU A 1 97 ? -11.760 -18.781 28.561 1.00 57.78 97 LEU A O 1
ATOM 763 N N . SER A 1 98 ? -10.103 -17.701 29.588 1.00 48.94 98 SER A N 1
ATOM 764 C CA . SER A 1 98 ? -10.248 -18.405 30.854 1.00 48.94 98 SER A CA 1
ATOM 765 C C . SER A 1 98 ? -10.087 -17.398 31.977 1.00 48.94 98 SER A C 1
ATOM 767 O O . SER A 1 98 ? -9.023 -17.262 32.573 1.00 48.94 98 SER A O 1
ATOM 769 N N . SER A 1 99 ? -11.179 -16.694 32.266 1.00 53.88 99 SER A N 1
ATOM 770 C CA . SER A 1 99 ? -11.457 -16.254 33.628 1.00 53.88 99 SER A CA 1
ATOM 771 C C . SER A 1 99 ? -12.272 -17.352 34.311 1.00 53.88 99 SER A C 1
ATOM 773 O O . SER A 1 99 ? -13.472 -17.457 34.046 1.00 53.88 99 SER A O 1
ATOM 775 N N . PRO A 1 100 ? -11.701 -18.163 35.213 1.00 51.69 100 PRO A N 1
ATOM 776 C CA . PRO A 1 100 ? -12.496 -18.742 36.272 1.00 51.69 100 PRO A CA 1
ATOM 777 C C . PRO A 1 100 ? -12.756 -17.638 37.296 1.00 51.69 100 PRO A C 1
ATOM 779 O O . PRO A 1 100 ? -11.838 -17.018 37.833 1.00 51.69 100 PRO A O 1
ATOM 782 N N . ARG A 1 101 ? -14.045 -17.377 37.506 1.00 52.06 101 ARG A N 1
ATOM 783 C CA . ARG A 1 101 ? -14.586 -16.521 38.557 1.00 52.06 101 ARG A CA 1
ATOM 784 C C . ARG A 1 101 ? -13.906 -16.784 39.899 1.00 52.06 101 ARG A C 1
ATOM 786 O O . ARG A 1 101 ? -13.797 -17.926 40.332 1.00 52.06 101 ARG A O 1
ATOM 793 N N . THR A 1 102 ? -13.588 -15.691 40.575 1.00 54.31 102 THR A N 1
ATOM 794 C CA . THR A 1 102 ? -13.416 -15.601 42.021 1.00 54.31 102 THR A CA 1
ATOM 795 C C . THR A 1 102 ? -14.565 -16.309 42.743 1.00 54.31 102 THR A C 1
ATOM 797 O O . THR A 1 102 ? -15.730 -15.974 42.504 1.00 54.31 102 THR A O 1
ATOM 800 N N . LYS A 1 103 ? -14.237 -17.229 43.647 1.00 49.47 103 LYS A N 1
ATOM 801 C CA . LYS A 1 103 ? -14.875 -17.369 44.959 1.00 49.47 103 LYS A CA 1
ATOM 802 C C . LYS A 1 103 ? -13.834 -17.850 45.953 1.00 49.47 103 LYS A C 1
ATOM 804 O O . LYS A 1 103 ? -13.089 -18.783 45.589 1.00 49.47 103 LYS A O 1
#

Radius of gyration: 16.59 Å; chains: 1; bounding box: 34×30×59 Å

Secondary structure (DSSP, 8-state):
---HHHHHHHHHHT-SEEEETTTEEEEEEEEPPP-S-TTSEEEEEEEE-TT--EEEEEEEHHHHHH-EEETTEEEEE-TT--EEEEEEE--------------